Protein AF-A0A4U7DBN0-F1 (afdb_monomer_lite)

pLDDT: mean 95.68, std 3.0, range [84.94, 98.56]

Sequence (93 aa):
FWLNVQYPATAVTPVAAVAFVASYLGYDAWVSRRRILALAAPLAALTLLSWTNDYHGLVRTGTELAAYGSETVLVRELGPAWWAGWLYSQVLL

Secondary structure (DSSP, 8-state):
-HHHHTHHHHHHHHHHHHHHHHHHTT-GGG--HHHHHHHHHHHHHHHHHHHSGGGT-SSEEEEEEEEETTEEEEEEEEPHHHHHHHHHHHHH-

Radius of gyration: 16.23 Å; chains: 1; bounding box: 31×32×43 Å

Foldseek 3Di:
DVVLVCLVVLLVVLLVVLLVVCVVVVVVVCNDPVNSCVLSVLSVVVSVCSVVCVVPCQAWVDWDWDDDPPDTDIDTHGHNSNVVSVVSSVVSD

Structure (mmCIF, N/CA/C/O backbone):
data_AF-A0A4U7DBN0-F1
#
_entry.id   AF-A0A4U7DBN0-F1
#
loop_
_atom_site.group_PDB
_atom_site.id
_atom_site.type_symbol
_atom_site.label_atom_id
_atom_site.label_alt_id
_atom_site.label_comp_id
_atom_site.label_asym_id
_atom_site.label_entity_id
_atom_site.label_seq_id
_atom_site.pdbx_PDB_ins_code
_atom_site.Cartn_x
_atom_site.Cartn_y
_atom_site.Cartn_z
_atom_site.occupancy
_atom_site.B_iso_or_equiv
_atom_site.auth_seq_id
_atom_site.auth_comp_id
_atom_site.auth_asym_id
_atom_site.auth_atom_id
_atom_site.pdbx_PDB_model_num
ATOM 1 N N . PHE A 1 1 ? 0.871 -5.531 -16.917 1.00 87.94 1 PHE A N 1
ATOM 2 C CA . PHE A 1 1 ? -0.477 -5.772 -16.355 1.00 87.94 1 PHE A CA 1
ATOM 3 C C . PHE A 1 1 ? -0.465 -6.747 -15.175 1.00 87.94 1 PHE A C 1
ATOM 5 O O . PHE A 1 1 ? -0.622 -6.286 -14.055 1.00 87.94 1 PHE A O 1
ATOM 12 N N . TRP A 1 2 ? -0.232 -8.055 -15.376 1.00 91.62 2 TRP A N 1
ATOM 13 C CA . TRP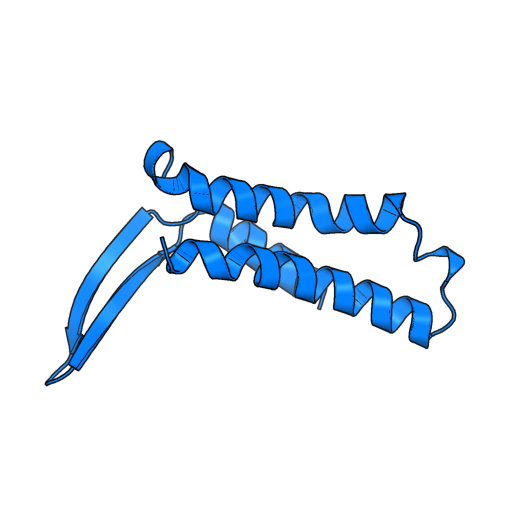 A 1 2 ? -0.362 -9.080 -14.317 1.00 91.62 2 TRP A CA 1
ATOM 14 C C . TRP A 1 2 ? 0.449 -8.803 -13.048 1.00 91.62 2 TRP A C 1
ATOM 16 O O . TRP A 1 2 ? -0.050 -8.985 -11.944 1.00 91.62 2 TRP A O 1
ATOM 26 N N . LEU A 1 3 ? 1.654 -8.249 -13.199 1.00 92.50 3 LEU A N 1
ATOM 27 C CA . LEU A 1 3 ? 2.479 -7.824 -12.068 1.00 92.50 3 LEU A CA 1
ATOM 28 C C . LEU A 1 3 ? 1.827 -6.768 -11.160 1.00 92.50 3 LEU A C 1
ATOM 30 O O . LEU A 1 3 ? 2.280 -6.595 -10.037 1.00 92.50 3 LEU A O 1
ATOM 34 N N . ASN A 1 4 ? 0.822 -6.030 -11.633 1.00 95.44 4 ASN A N 1
ATOM 35 C CA . ASN A 1 4 ? 0.137 -4.987 -10.863 1.00 95.44 4 ASN A CA 1
ATOM 36 C C . ASN A 1 4 ? -1.090 -5.539 -10.120 1.00 95.44 4 ASN A C 1
ATOM 38 O O . ASN A 1 4 ? -1.474 -5.014 -9.080 1.00 95.44 4 ASN A O 1
ATOM 42 N N . VAL A 1 5 ? -1.671 -6.639 -10.611 1.00 96.75 5 VAL A N 1
ATOM 43 C CA . VAL A 1 5 ? -2.871 -7.278 -10.038 1.00 96.75 5 VAL A CA 1
ATOM 44 C C . VAL A 1 5 ? -2.599 -7.892 -8.662 1.00 96.75 5 VAL A C 1
ATOM 46 O O . VAL A 1 5 ? -3.516 -8.031 -7.861 1.00 96.75 5 VAL A O 1
ATOM 49 N N . GLN A 1 6 ? -1.340 -8.208 -8.346 1.00 94.31 6 GLN A N 1
ATOM 50 C CA . GLN A 1 6 ? -0.960 -8.716 -7.024 1.00 94.31 6 GLN A CA 1
ATOM 51 C C . GLN A 1 6 ? -1.008 -7.639 -5.921 1.00 94.31 6 GLN A C 1
ATOM 53 O O . GLN A 1 6 ? -1.241 -7.967 -4.761 1.00 94.31 6 GLN A O 1
ATOM 58 N N . TYR A 1 7 ? -0.814 -6.355 -6.261 1.00 96.50 7 TYR A N 1
ATOM 59 C CA . TYR A 1 7 ? -0.634 -5.291 -5.264 1.00 96.50 7 TYR A CA 1
ATOM 60 C C . TYR A 1 7 ? -1.846 -5.051 -4.355 1.00 96.50 7 TYR A C 1
ATOM 62 O O . TYR A 1 7 ? -1.621 -4.882 -3.159 1.00 96.50 7 TYR A O 1
ATOM 70 N N . PRO A 1 8 ? -3.107 -5.092 -4.834 1.00 97.19 8 PRO A N 1
ATOM 71 C CA . PRO A 1 8 ? -4.269 -5.014 -3.951 1.00 97.19 8 PRO A CA 1
ATOM 72 C C . PRO A 1 8 ? -4.244 -6.068 -2.837 1.00 97.19 8 PRO A C 1
ATOM 74 O O . PRO A 1 8 ? -4.467 -5.736 -1.677 1.00 97.19 8 PRO A O 1
ATOM 77 N N . ALA A 1 9 ? -3.913 -7.322 -3.163 1.00 96.38 9 ALA A N 1
ATOM 78 C CA . ALA A 1 9 ? -3.796 -8.380 -2.162 1.00 96.38 9 ALA A CA 1
ATOM 79 C C . ALA A 1 9 ? -2.614 -8.117 -1.217 1.00 96.38 9 ALA A C 1
ATOM 81 O O . ALA A 1 9 ? -2.785 -8.156 -0.001 1.00 96.38 9 ALA A O 1
ATOM 82 N N . THR A 1 10 ? -1.448 -7.746 -1.763 1.00 94.75 10 THR A N 1
ATOM 83 C CA . THR A 1 10 ? -0.268 -7.353 -0.973 1.00 94.75 10 THR A CA 1
ATOM 84 C C . THR A 1 10 ? -0.568 -6.212 0.003 1.00 94.75 10 THR A C 1
ATOM 86 O O . THR A 1 10 ? -0.030 -6.203 1.106 1.00 94.75 10 THR A O 1
ATOM 89 N N . ALA A 1 11 ? -1.434 -5.267 -0.369 1.00 96.38 11 ALA A N 1
ATOM 90 C CA . ALA A 1 11 ? -1.818 -4.149 0.483 1.00 96.38 11 ALA A CA 1
ATOM 91 C C . ALA A 1 11 ? -2.798 -4.542 1.596 1.00 96.38 11 ALA A C 1
ATOM 93 O O . ALA A 1 11 ? -2.710 -4.021 2.707 1.00 96.38 11 ALA A O 1
ATOM 94 N N . VAL A 1 12 ? -3.727 -5.458 1.311 1.00 97.69 12 VAL A N 1
ATOM 95 C CA . VAL A 1 12 ? -4.760 -5.884 2.266 1.00 97.69 12 VAL A CA 1
ATOM 96 C C . VAL A 1 12 ? -4.196 -6.820 3.332 1.00 97.69 12 VAL A C 1
ATOM 98 O O . VAL A 1 12 ? -4.524 -6.650 4.504 1.00 97.69 12 VAL A O 1
ATOM 101 N N . THR A 1 13 ? -3.344 -7.779 2.959 1.00 98.00 13 THR A N 1
ATOM 102 C CA . THR A 1 13 ? -2.848 -8.834 3.862 1.00 98.00 13 THR A CA 1
ATOM 103 C C . THR A 1 13 ? -2.272 -8.322 5.191 1.00 98.00 13 THR A C 1
ATOM 105 O O . THR A 1 13 ? -2.772 -8.753 6.231 1.00 98.00 13 THR A O 1
ATOM 108 N N . PRO A 1 14 ? -1.280 -7.411 5.224 1.00 97.81 14 PRO A N 1
ATOM 109 C CA . PRO A 1 14 ? -0.691 -6.964 6.489 1.00 97.81 14 PRO A CA 1
ATOM 110 C C . PRO A 1 14 ? -1.680 -6.170 7.355 1.00 97.81 14 PRO A C 1
ATOM 112 O O . PRO A 1 14 ? -1.732 -6.349 8.567 1.00 97.81 14 PRO A O 1
ATOM 115 N N . VAL A 1 15 ? -2.534 -5.340 6.748 1.00 97.94 15 VAL A N 1
ATOM 116 C CA . VAL A 1 15 ? -3.551 -4.573 7.489 1.00 97.94 15 VAL A CA 1
ATOM 117 C C . VAL A 1 15 ? -4.608 -5.503 8.087 1.00 97.94 15 VAL A C 1
ATOM 119 O O . VAL A 1 15 ? -5.025 -5.319 9.232 1.00 97.94 15 VAL A O 1
ATOM 122 N N . ALA A 1 16 ? -5.026 -6.517 7.326 1.00 97.44 16 ALA A N 1
ATOM 123 C CA . ALA A 1 16 ? -5.961 -7.533 7.787 1.00 97.44 16 ALA A CA 1
ATOM 124 C C . ALA A 1 16 ? -5.365 -8.379 8.919 1.00 97.44 16 ALA A C 1
ATOM 126 O O . ALA A 1 16 ? -6.084 -8.685 9.865 1.00 97.44 16 ALA A O 1
ATOM 127 N N . ALA A 1 17 ? -4.069 -8.701 8.867 1.00 97.75 17 ALA A N 1
ATOM 128 C CA . ALA A 1 17 ? -3.379 -9.410 9.942 1.00 97.75 17 ALA A CA 1
ATOM 129 C C . ALA A 1 17 ? -3.398 -8.608 11.255 1.00 97.75 17 ALA A C 1
ATOM 131 O O . ALA A 1 17 ? -3.806 -9.142 12.285 1.00 97.75 17 ALA A O 1
ATOM 132 N N . VAL A 1 18 ? -3.070 -7.310 11.212 1.00 97.12 18 VAL A N 1
ATOM 133 C CA . VAL A 1 18 ? -3.145 -6.428 12.393 1.00 97.12 18 VAL A CA 1
ATOM 134 C C . VAL A 1 18 ? -4.567 -6.360 12.947 1.00 97.12 18 VAL A C 1
ATOM 136 O O . VAL A 1 18 ? -4.766 -6.514 14.152 1.00 97.12 18 VAL A O 1
ATOM 139 N N . ALA A 1 19 ? -5.566 -6.148 12.084 1.00 96.44 19 ALA A N 1
ATOM 140 C CA . ALA A 1 19 ? -6.964 -6.088 12.506 1.00 96.44 19 ALA A CA 1
ATOM 141 C C . ALA A 1 19 ? -7.434 -7.416 13.120 1.00 96.44 19 ALA A C 1
ATOM 143 O O . ALA A 1 19 ? -8.095 -7.413 14.157 1.00 96.44 19 ALA A O 1
ATOM 144 N N . PHE A 1 20 ? -7.049 -8.541 12.513 1.00 97.12 20 PHE A N 1
ATOM 145 C CA . PHE A 1 20 ? -7.364 -9.877 13.003 1.00 97.12 20 PHE A CA 1
ATOM 146 C C . PHE A 1 20 ? -6.769 -10.122 14.390 1.00 97.12 20 PHE A C 1
ATOM 148 O O . PHE A 1 20 ? -7.507 -10.493 15.298 1.00 97.12 20 PHE A O 1
ATOM 155 N N . VAL A 1 21 ? -5.471 -9.869 14.585 1.00 97.12 21 VAL A N 1
ATOM 156 C CA . VAL A 1 21 ? -4.806 -10.060 15.884 1.00 97.12 21 VAL A CA 1
ATOM 157 C C . VAL A 1 21 ? -5.398 -9.132 16.944 1.00 97.12 21 VAL A C 1
ATOM 159 O O . VAL A 1 21 ? -5.665 -9.574 18.059 1.00 97.12 21 VAL A O 1
ATOM 162 N N . ALA A 1 22 ? -5.656 -7.866 16.604 1.00 96.31 22 ALA A N 1
ATOM 163 C CA . ALA A 1 22 ? -6.265 -6.914 17.526 1.00 96.31 22 ALA A CA 1
ATOM 164 C C . ALA A 1 22 ? -7.647 -7.387 18.003 1.00 96.31 22 ALA A C 1
ATOM 166 O O . ALA A 1 22 ? -7.883 -7.426 19.209 1.00 96.31 22 ALA A O 1
ATOM 167 N N . SER A 1 23 ? -8.531 -7.804 17.092 1.00 95.62 23 SER A N 1
ATOM 168 C CA . SER A 1 23 ? -9.840 -8.353 17.469 1.00 95.62 23 SER A CA 1
ATOM 169 C C . SER A 1 23 ? -9.731 -9.690 18.201 1.00 95.62 23 SER A C 1
ATOM 171 O O . SER A 1 23 ? -10.440 -9.909 19.177 1.00 95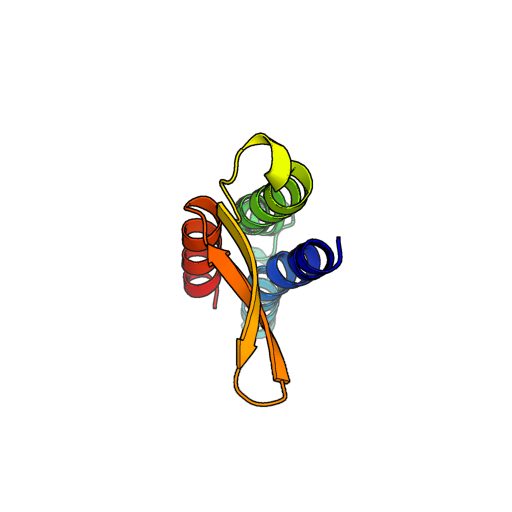.62 23 SER A O 1
ATOM 173 N N . TYR A 1 24 ? -8.807 -10.568 17.801 1.00 96.62 24 TYR A N 1
ATOM 174 C CA . TYR A 1 24 ? -8.579 -11.849 18.475 1.00 96.62 24 TYR A CA 1
ATOM 175 C C . TYR A 1 24 ? -8.161 -11.670 19.944 1.00 96.62 24 TYR A C 1
ATOM 177 O O . TYR A 1 24 ? -8.577 -12.438 20.807 1.00 96.62 24 TYR A O 1
ATOM 185 N N . LEU A 1 25 ? -7.375 -10.633 20.242 1.00 97.31 25 LEU A N 1
ATOM 186 C CA . LEU A 1 25 ? -6.930 -10.294 21.598 1.00 97.31 25 LEU A CA 1
ATOM 187 C C . LEU A 1 25 ? -7.924 -9.406 22.375 1.00 97.31 25 LEU A C 1
ATOM 189 O O . LEU A 1 25 ? -7.633 -9.018 23.505 1.00 97.31 25 LEU A O 1
ATOM 193 N N . GLY A 1 26 ? -9.087 -9.073 21.801 1.00 96.00 26 GLY A N 1
ATOM 194 C CA . GLY A 1 26 ? -10.110 -8.237 22.443 1.00 96.00 26 GLY A CA 1
ATOM 195 C C . GLY A 1 26 ? -9.826 -6.729 22.411 1.00 96.00 26 GLY A C 1
ATOM 196 O O . GLY A 1 26 ? -10.425 -5.962 23.166 1.00 96.00 26 GLY A O 1
ATOM 197 N N . TYR A 1 27 ? -8.929 -6.264 21.538 1.00 94.50 27 TYR A N 1
ATOM 198 C CA . TYR A 1 27 ? -8.636 -4.844 21.320 1.00 94.50 27 TYR A CA 1
ATOM 199 C C . TYR A 1 27 ? -9.578 -4.198 20.287 1.00 94.50 27 TYR A C 1
ATOM 201 O O . TYR A 1 27 ? -9.140 -3.389 19.470 1.00 94.50 27 TYR A O 1
ATOM 209 N N . ASP A 1 28 ? -10.882 -4.481 20.310 1.00 88.69 28 ASP A N 1
ATOM 210 C CA . ASP A 1 28 ? -11.823 -3.981 19.288 1.00 88.69 28 ASP A CA 1
ATOM 211 C C . ASP A 1 28 ? -11.903 -2.448 19.234 1.00 88.69 28 ASP A C 1
ATOM 213 O O . ASP A 1 28 ? -12.068 -1.856 18.167 1.00 88.69 28 ASP A O 1
ATOM 217 N N . ALA A 1 29 ? -11.664 -1.772 20.363 1.00 86.31 29 ALA A N 1
ATOM 218 C CA . ALA A 1 29 ? -11.545 -0.315 20.400 1.00 86.31 29 ALA A CA 1
ATOM 219 C C . ALA A 1 29 ? -10.398 0.214 19.511 1.00 86.31 29 ALA A C 1
ATOM 221 O O . ALA A 1 29 ? -10.435 1.370 19.082 1.00 86.31 29 ALA A O 1
ATOM 222 N N . TRP A 1 30 ? -9.380 -0.607 19.220 1.00 84.94 30 TRP A N 1
ATOM 223 C CA . TRP A 1 30 ? -8.251 -0.303 18.332 1.00 84.94 30 TRP A CA 1
ATOM 224 C C . TRP A 1 30 ? -8.578 -0.534 16.853 1.00 84.94 30 TRP A C 1
ATOM 226 O O . TRP A 1 30 ? -8.012 0.149 15.996 1.00 84.94 30 TRP A O 1
ATOM 236 N N . VAL A 1 31 ? -9.578 -1.361 16.550 1.00 90.88 31 VAL A N 1
ATOM 237 C CA . VAL A 1 31 ? -10.043 -1.701 15.196 1.00 90.88 31 VAL A CA 1
ATOM 238 C C . VAL A 1 31 ? -11.104 -0.698 14.724 1.00 90.88 31 VAL A C 1
ATOM 240 O O . VAL A 1 31 ? -12.236 -1.028 14.384 1.00 90.88 31 VAL A O 1
ATOM 243 N N . SER A 1 32 ? -10.747 0.590 14.701 1.00 95.00 32 SER A N 1
ATOM 244 C CA . SER A 1 32 ? -11.628 1.622 14.140 1.00 95.00 32 SER A CA 1
ATOM 245 C C . SER A 1 32 ? -11.384 1.812 12.645 1.00 95.00 32 SER A C 1
ATOM 247 O O . SER A 1 32 ? -10.248 1.736 12.168 1.00 95.00 32 SER A O 1
ATOM 249 N N . ARG A 1 33 ? -12.439 2.178 11.904 1.00 94.44 33 ARG A N 1
ATOM 250 C CA . ARG A 1 33 ? -12.350 2.496 10.468 1.00 94.44 33 ARG A CA 1
ATOM 251 C C . ARG A 1 33 ? -11.236 3.501 10.166 1.00 94.44 33 ARG A C 1
ATOM 253 O O . ARG A 1 33 ? -10.509 3.336 9.194 1.00 94.44 33 ARG A O 1
ATOM 260 N N . ARG A 1 34 ? -11.072 4.528 11.009 1.00 96.25 34 ARG A N 1
ATOM 261 C CA . ARG A 1 34 ? -10.038 5.557 10.828 1.00 96.25 34 ARG A CA 1
ATOM 262 C C . ARG A 1 34 ? -8.623 4.989 10.969 1.00 96.25 34 ARG A C 1
ATOM 264 O O . ARG A 1 34 ? -7.760 5.355 10.180 1.00 96.25 34 ARG A O 1
ATOM 271 N N . ARG A 1 35 ? -8.387 4.106 11.945 1.00 95.81 35 ARG A N 1
ATOM 272 C CA . ARG A 1 35 ? -7.077 3.467 12.155 1.00 95.81 35 ARG A CA 1
ATOM 273 C C . ARG A 1 35 ? -6.754 2.488 11.032 1.00 95.81 35 ARG A C 1
ATOM 275 O O . ARG A 1 35 ? -5.667 2.569 10.478 1.00 95.81 35 ARG A O 1
ATOM 282 N N . ILE A 1 36 ? -7.716 1.657 10.628 1.00 96.56 36 ILE A N 1
ATOM 283 C CA . ILE A 1 36 ? -7.542 0.733 9.496 1.00 96.56 36 ILE A CA 1
ATOM 284 C C . ILE A 1 36 ? -7.209 1.499 8.213 1.00 96.56 36 ILE A C 1
ATOM 286 O O . ILE A 1 36 ? -6.258 1.147 7.525 1.00 96.56 36 ILE A O 1
ATOM 290 N N . LEU A 1 37 ? -7.945 2.572 7.902 1.00 97.06 37 LEU A N 1
ATOM 291 C CA . LEU A 1 37 ? -7.664 3.382 6.713 1.00 97.06 37 LEU A CA 1
ATOM 292 C C . LEU A 1 37 ? -6.287 4.051 6.780 1.00 97.06 37 LEU A C 1
ATOM 294 O O . LEU A 1 37 ? -5.604 4.117 5.763 1.00 97.06 37 LEU A O 1
ATOM 298 N N . ALA A 1 38 ? -5.862 4.512 7.960 1.00 97.31 38 ALA A N 1
ATOM 299 C CA . ALA A 1 38 ? -4.528 5.077 8.143 1.00 97.31 38 ALA A CA 1
ATOM 300 C C . ALA A 1 38 ? -3.420 4.033 7.919 1.00 97.31 38 ALA A C 1
ATOM 302 O O . ALA A 1 38 ? -2.433 4.343 7.260 1.00 97.31 38 ALA A O 1
ATOM 303 N N . LEU A 1 39 ? -3.603 2.799 8.406 1.00 97.31 39 LEU A N 1
ATOM 304 C CA . LEU A 1 39 ? -2.672 1.688 8.172 1.00 97.31 39 LEU A CA 1
ATOM 305 C C . LEU A 1 39 ? -2.668 1.227 6.706 1.00 97.31 39 LEU A C 1
ATOM 307 O O . LEU A 1 39 ? -1.632 0.864 6.161 1.00 97.31 39 LEU A O 1
ATOM 311 N N . ALA A 1 40 ? -3.822 1.264 6.040 1.00 98.00 40 ALA A N 1
ATOM 312 C CA . ALA A 1 40 ? -3.935 0.890 4.635 1.00 98.00 40 ALA A CA 1
ATOM 313 C C . ALA A 1 40 ? -3.372 1.951 3.682 1.00 98.00 40 ALA A C 1
ATOM 315 O O . ALA A 1 40 ? -2.949 1.603 2.581 1.00 98.00 40 ALA A O 1
ATOM 316 N N . ALA A 1 41 ? -3.354 3.229 4.072 1.00 98.38 41 ALA A N 1
ATOM 317 C CA . ALA A 1 41 ? -3.024 4.332 3.171 1.00 98.38 41 ALA A CA 1
ATOM 318 C C . ALA A 1 41 ? -1.651 4.195 2.477 1.00 98.38 41 ALA A C 1
ATOM 320 O O . ALA A 1 41 ? -1.618 4.348 1.253 1.00 98.38 41 ALA A O 1
ATOM 321 N N . PRO A 1 42 ? -0.539 3.847 3.161 1.00 98.31 42 PRO A N 1
ATOM 322 C CA . PRO A 1 42 ? 0.755 3.678 2.494 1.00 98.31 42 PRO A CA 1
ATOM 323 C C . PRO A 1 42 ? 0.753 2.556 1.446 1.00 98.31 42 PRO A C 1
ATOM 325 O O . PRO A 1 42 ? 1.299 2.717 0.356 1.00 98.31 42 PRO A O 1
ATOM 328 N N . LEU A 1 43 ? 0.093 1.432 1.735 1.00 98.44 43 LEU A N 1
ATOM 329 C CA . LEU A 1 43 ? 0.042 0.284 0.825 1.00 98.44 43 LEU A CA 1
ATOM 330 C C . LEU A 1 43 ? -0.982 0.469 -0.306 1.00 98.44 43 LEU A C 1
ATOM 332 O O . LEU A 1 43 ? -0.782 -0.023 -1.419 1.00 98.44 43 LEU A O 1
ATOM 336 N N . ALA A 1 44 ? -2.049 1.230 -0.063 1.00 98.38 44 ALA A N 1
ATOM 337 C CA . ALA A 1 44 ? -2.958 1.686 -1.107 1.00 98.38 44 ALA A CA 1
ATOM 338 C C . ALA A 1 44 ? -2.239 2.640 -2.074 1.00 98.38 44 ALA A C 1
ATOM 340 O O . ALA A 1 44 ? -2.357 2.481 -3.288 1.00 98.38 44 ALA A O 1
ATOM 341 N N . ALA A 1 45 ? -1.428 3.570 -1.557 1.00 98.50 45 ALA A N 1
ATOM 342 C CA . ALA A 1 45 ? -0.586 4.432 -2.381 1.00 98.50 45 ALA A CA 1
ATOM 343 C C . ALA A 1 45 ? 0.421 3.612 -3.203 1.00 98.50 45 ALA A C 1
ATOM 345 O O . ALA A 1 45 ? 0.526 3.822 -4.409 1.00 98.50 45 ALA A O 1
ATOM 346 N N . LEU A 1 46 ? 1.084 2.618 -2.599 1.00 98.44 46 LEU A N 1
ATOM 347 C CA . LEU A 1 46 ? 1.956 1.688 -3.325 1.00 98.44 46 LEU A CA 1
ATOM 348 C C . LEU A 1 46 ? 1.208 0.947 -4.440 1.00 98.44 46 LEU A C 1
ATOM 350 O O . LEU A 1 46 ? 1.732 0.793 -5.544 1.00 98.44 46 LEU A O 1
ATOM 354 N N . THR A 1 47 ? -0.021 0.506 -4.164 1.00 98.31 47 THR A N 1
ATOM 355 C CA . THR A 1 47 ? -0.872 -0.148 -5.161 1.00 98.31 47 THR A CA 1
ATOM 356 C C . THR A 1 47 ? -1.108 0.783 -6.339 1.00 98.31 47 THR A C 1
ATOM 358 O O . THR A 1 47 ? -0.818 0.389 -7.463 1.00 98.31 47 THR A O 1
ATOM 361 N N . LEU A 1 48 ? -1.532 2.027 -6.109 1.00 98.31 48 LEU A N 1
ATOM 362 C CA . LEU A 1 48 ? -1.730 3.011 -7.180 1.00 98.31 48 LEU A CA 1
ATOM 363 C C . LEU A 1 48 ? -0.436 3.272 -7.966 1.00 98.31 48 LEU A C 1
ATOM 365 O O . LEU A 1 48 ? -0.445 3.184 -9.194 1.00 98.31 48 LEU A O 1
ATOM 369 N N . LEU A 1 49 ? 0.684 3.476 -7.266 1.00 98.25 49 LEU A N 1
ATOM 370 C CA . LEU A 1 49 ? 2.002 3.674 -7.877 1.00 98.25 49 LEU A CA 1
ATOM 371 C C . LEU A 1 49 ? 2.429 2.487 -8.752 1.00 98.25 49 LEU A C 1
ATOM 373 O O . LEU A 1 49 ? 3.110 2.676 -9.756 1.00 98.25 49 LEU A O 1
ATOM 377 N N . SER A 1 50 ? 2.031 1.256 -8.415 1.00 97.94 50 SER A N 1
ATOM 378 C CA . SER A 1 50 ? 2.359 0.080 -9.234 1.00 97.94 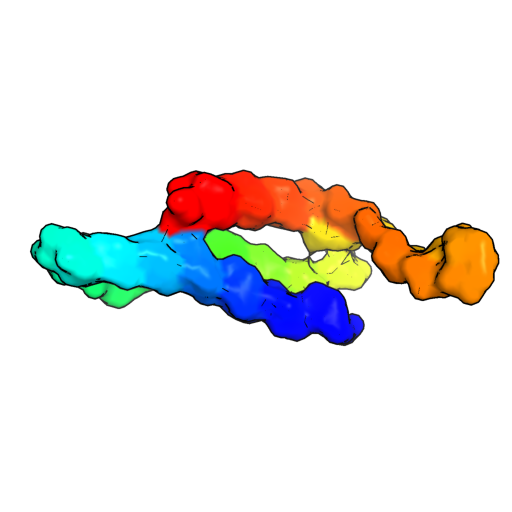50 SER A CA 1
ATOM 379 C C . SER A 1 50 ? 1.670 0.105 -10.603 1.00 97.94 50 SER A C 1
ATOM 381 O O . SER A 1 50 ? 2.241 -0.367 -11.589 1.00 97.94 50 SER A O 1
ATOM 383 N N . TRP A 1 51 ? 0.467 0.687 -10.677 1.00 97.62 51 TRP A N 1
ATOM 384 C CA . TRP A 1 51 ? -0.299 0.835 -11.916 1.00 97.62 51 TRP A CA 1
ATOM 385 C C . TRP A 1 51 ? 0.169 2.030 -12.747 1.00 97.62 51 TRP A C 1
ATOM 387 O O . TRP A 1 51 ? 0.106 1.961 -13.970 1.00 97.62 51 TRP A O 1
ATOM 397 N N . THR A 1 52 ? 0.691 3.080 -12.111 1.00 97.69 52 THR A N 1
ATOM 398 C CA . THR A 1 52 ? 1.276 4.254 -12.785 1.00 97.69 52 THR A CA 1
ATOM 399 C C . THR A 1 52 ? 2.788 4.148 -12.986 1.00 97.69 52 THR A C 1
ATOM 401 O O . THR A 1 52 ? 3.427 5.125 -13.371 1.00 97.69 52 THR A O 1
ATOM 404 N N . ASN A 1 53 ? 3.378 2.975 -12.735 1.00 97.31 53 ASN A N 1
ATOM 405 C CA . ASN A 1 53 ? 4.827 2.812 -12.680 1.00 97.31 53 ASN A CA 1
ATOM 406 C C . ASN A 1 53 ? 5.554 3.237 -13.960 1.00 97.31 53 ASN A C 1
ATOM 408 O O . ASN A 1 53 ? 6.670 3.739 -13.870 1.00 97.31 53 ASN A O 1
ATOM 412 N N . ASP A 1 54 ? 4.922 3.081 -15.121 1.00 94.88 54 ASP A N 1
ATOM 413 C CA . ASP A 1 54 ? 5.519 3.409 -16.421 1.00 94.88 54 ASP A CA 1
ATOM 414 C C . ASP A 1 54 ? 5.868 4.905 -16.555 1.00 94.88 54 ASP A C 1
ATOM 416 O O . ASP A 1 54 ? 6.714 5.268 -17.365 1.00 94.88 54 ASP A O 1
ATOM 420 N N . TYR A 1 55 ? 5.279 5.775 -15.724 1.00 96.94 55 TYR A N 1
ATOM 421 C CA . TYR A 1 55 ? 5.574 7.210 -15.710 1.00 96.94 55 TYR A CA 1
ATOM 422 C C . TYR A 1 55 ? 6.768 7.598 -14.828 1.00 96.94 55 TYR A C 1
ATOM 424 O O . TYR A 1 55 ? 7.337 8.669 -15.020 1.00 96.94 55 TYR A O 1
ATOM 432 N N . HIS A 1 56 ? 7.117 6.790 -13.822 1.00 96.31 56 HIS A N 1
ATOM 433 C CA . HIS A 1 56 ? 8.013 7.231 -12.743 1.00 96.31 56 HIS A CA 1
ATOM 434 C C . HIS A 1 56 ? 9.033 6.195 -12.259 1.00 96.31 56 HIS A C 1
ATOM 436 O O . HIS A 1 56 ? 9.941 6.548 -11.514 1.00 96.31 56 HIS A O 1
ATOM 442 N N . GLY A 1 57 ? 8.878 4.909 -12.576 1.00 96.62 57 GLY A N 1
ATOM 443 C CA . GLY A 1 57 ? 9.817 3.845 -12.187 1.00 96.62 57 GLY A CA 1
ATOM 444 C C . GLY A 1 57 ? 9.944 3.559 -10.679 1.00 96.62 57 GLY A C 1
ATOM 445 O O . GLY A 1 57 ? 10.687 2.670 -10.279 1.00 96.62 57 GLY A O 1
ATOM 446 N N . LEU A 1 58 ? 9.230 4.292 -9.815 1.00 98.00 58 LEU A N 1
ATOM 447 C CA . LEU A 1 58 ? 9.318 4.159 -8.351 1.00 98.00 58 LEU A CA 1
ATOM 448 C C . LEU A 1 58 ? 9.036 2.754 -7.790 1.00 98.00 58 LEU A C 1
ATOM 450 O O . LEU A 1 58 ? 9.565 2.426 -6.730 1.00 98.00 58 LEU A O 1
ATOM 454 N N . VAL A 1 59 ? 8.200 1.938 -8.437 1.00 97.88 59 VAL A N 1
ATOM 455 C CA . VAL A 1 59 ? 7.864 0.581 -7.967 1.00 97.88 59 VAL A CA 1
ATOM 456 C C . VAL A 1 59 ? 8.736 -0.471 -8.652 1.00 97.88 59 VAL A C 1
ATOM 458 O O . VAL A 1 59 ? 9.210 -1.401 -8.003 1.00 97.88 59 VAL A O 1
ATOM 461 N N . ARG A 1 60 ? 8.991 -0.327 -9.951 1.00 97.06 60 ARG A N 1
A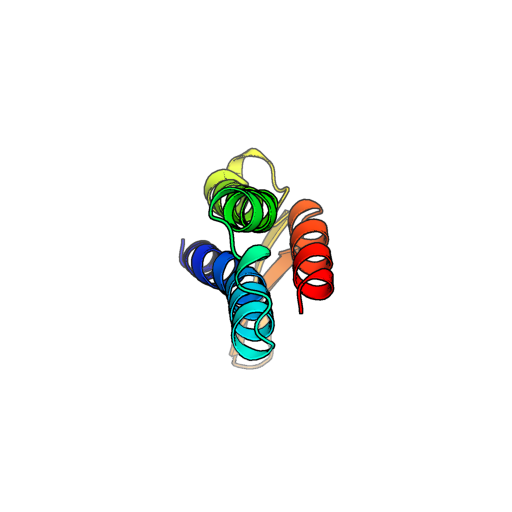TOM 462 C CA . ARG A 1 60 ? 9.933 -1.159 -10.710 1.00 97.06 60 ARG A CA 1
ATOM 463 C C . ARG A 1 60 ? 10.722 -0.287 -11.673 1.00 97.06 60 ARG A C 1
ATOM 465 O O . ARG A 1 60 ? 10.109 0.472 -12.423 1.00 97.06 60 ARG A O 1
ATOM 472 N N . THR A 1 61 ? 12.037 -0.453 -11.692 1.00 96.44 61 THR A N 1
ATOM 473 C CA . THR A 1 61 ? 12.935 0.260 -12.617 1.00 96.44 61 THR A CA 1
ATOM 474 C C . THR A 1 61 ? 13.162 -0.508 -13.916 1.00 96.44 61 THR A C 1
ATOM 476 O O . THR A 1 61 ? 13.436 0.105 -14.941 1.00 96.44 61 THR A O 1
ATOM 479 N N . GLY A 1 62 ? 12.966 -1.829 -13.897 1.00 91.94 62 GLY A N 1
ATOM 480 C CA . GLY A 1 62 ? 13.182 -2.704 -15.045 1.00 91.94 62 GLY A CA 1
ATOM 481 C C . GLY A 1 62 ? 12.315 -3.959 -14.982 1.00 91.94 62 GLY A C 1
ATOM 482 O O . GLY A 1 62 ? 11.920 -4.428 -13.908 1.00 91.94 62 GLY A O 1
ATOM 483 N N . THR A 1 63 ? 11.950 -4.491 -16.145 1.00 91.94 63 THR A N 1
ATOM 484 C CA . THR A 1 63 ? 11.252 -5.775 -16.283 1.00 91.94 63 THR A CA 1
ATOM 485 C C . THR A 1 63 ? 11.712 -6.431 -17.576 1.00 91.94 63 THR A C 1
ATOM 487 O O . THR A 1 63 ? 11.463 -5.898 -18.654 1.00 91.94 63 THR A O 1
ATOM 490 N N . GLU A 1 64 ? 12.365 -7.580 -17.465 1.00 92.81 64 GLU A N 1
ATOM 491 C CA . GLU A 1 64 ? 12.938 -8.302 -18.599 1.00 92.81 64 GLU A CA 1
ATOM 492 C C . GLU A 1 64 ? 12.668 -9.806 -18.494 1.00 92.81 64 GLU A C 1
ATOM 494 O O . GLU A 1 64 ? 12.423 -10.345 -17.412 1.00 92.81 64 GLU A O 1
ATOM 499 N N . LEU A 1 65 ? 12.678 -10.488 -19.638 1.00 91.88 65 LEU A N 1
ATOM 500 C CA . LEU A 1 65 ? 12.668 -11.945 -19.693 1.00 91.88 65 LEU A CA 1
ATOM 501 C C . LEU A 1 65 ? 14.109 -12.411 -19.877 1.00 91.88 65 LEU A C 1
ATOM 503 O O . LEU A 1 65 ? 14.734 -12.091 -20.885 1.00 91.88 65 LEU A O 1
ATOM 507 N N . ALA A 1 66 ? 14.619 -13.170 -18.913 1.00 91.62 66 ALA A N 1
ATOM 508 C CA . ALA A 1 66 ? 15.954 -13.742 -18.966 1.00 91.62 66 ALA A CA 1
ATOM 509 C C . ALA A 1 66 ? 15.867 -15.253 -19.209 1.00 91.62 66 ALA A C 1
ATOM 511 O O . ALA A 1 66 ? 15.064 -15.951 -18.581 1.00 91.62 66 ALA A O 1
ATOM 512 N N . ALA A 1 67 ? 16.702 -15.759 -20.117 1.00 92.50 67 ALA A N 1
ATOM 513 C CA . ALA A 1 67 ? 16.861 -17.193 -20.322 1.00 92.50 67 ALA A CA 1
ATOM 514 C C . ALA A 1 67 ? 17.727 -17.781 -19.199 1.00 92.50 67 ALA A C 1
ATOM 516 O O . ALA A 1 67 ? 18.812 -17.273 -18.911 1.00 92.50 67 ALA A O 1
ATOM 517 N N . TYR A 1 68 ? 17.256 -18.859 -18.578 1.00 88.69 68 TYR A N 1
ATOM 518 C CA . TYR A 1 68 ? 17.970 -19.584 -17.532 1.00 88.69 68 TYR A CA 1
ATOM 519 C C . TYR A 1 68 ? 17.952 -21.081 -17.863 1.00 88.69 6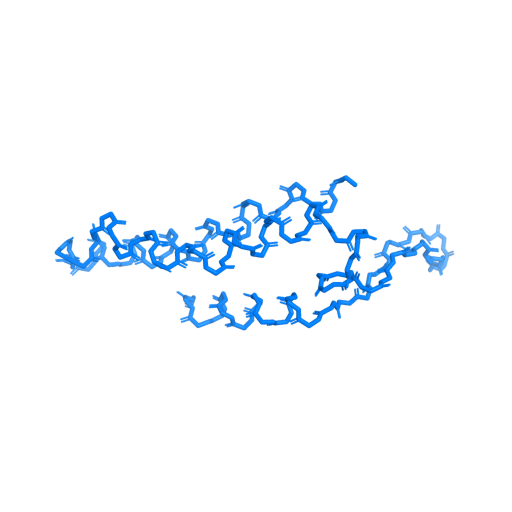8 TYR A C 1
ATOM 521 O O . TYR A 1 68 ? 17.014 -21.808 -17.538 1.00 88.69 68 TYR A O 1
ATOM 529 N N . GLY A 1 69 ? 18.982 -21.543 -18.579 1.00 89.00 69 GLY A N 1
ATOM 530 C CA . GLY A 1 69 ? 19.003 -22.896 -19.143 1.00 89.00 69 GLY A CA 1
ATOM 531 C C . GLY A 1 69 ? 17.923 -23.070 -20.217 1.00 89.00 69 GLY A C 1
ATOM 532 O O . GLY A 1 69 ? 17.910 -22.330 -21.197 1.00 89.00 69 GLY A O 1
ATOM 533 N N . SER A 1 70 ? 17.029 -24.046 -20.034 1.00 91.62 70 SER A N 1
ATOM 534 C CA . SER A 1 70 ? 15.861 -24.272 -20.902 1.00 91.62 70 SER A CA 1
ATOM 535 C C . SER A 1 70 ? 14.638 -23.425 -20.533 1.00 91.62 70 SER A C 1
ATOM 537 O O . SER A 1 70 ? 13.650 -23.449 -21.262 1.00 91.62 70 SER A O 1
ATOM 539 N N . GLU A 1 71 ? 14.682 -22.697 -19.415 1.00 91.56 71 GLU A N 1
ATOM 540 C CA . GLU A 1 71 ? 13.550 -21.934 -18.890 1.00 91.56 71 GLU A CA 1
ATOM 541 C C . GLU A 1 71 ? 13.661 -20.446 -19.232 1.00 91.56 71 GLU A C 1
ATOM 543 O O . GLU A 1 71 ? 14.751 -19.896 -19.398 1.00 91.56 71 GLU A O 1
ATOM 548 N N . THR A 1 72 ? 12.517 -19.766 -19.295 1.00 93.12 72 THR A N 1
ATOM 549 C CA . THR A 1 72 ? 12.453 -18.300 -19.385 1.00 93.12 72 THR A CA 1
ATOM 550 C C . THR A 1 72 ? 11.846 -17.748 -18.104 1.00 93.12 72 THR A C 1
ATOM 552 O O . THR A 1 72 ? 10.735 -18.121 -17.729 1.00 93.12 72 THR A O 1
ATOM 555 N N . VAL A 1 73 ? 12.560 -16.842 -17.436 1.00 93.25 73 VAL A N 1
ATOM 556 C CA . VAL A 1 73 ? 12.155 -16.279 -16.144 1.00 93.25 73 VAL A CA 1
ATOM 557 C C . VAL A 1 73 ? 11.951 -14.774 -16.264 1.00 93.25 73 VAL A C 1
ATOM 559 O O . VAL A 1 73 ? 12.701 -14.072 -16.938 1.00 93.25 73 VAL A O 1
ATOM 562 N N . LEU A 1 74 ? 10.925 -14.271 -15.578 1.00 92.62 74 LEU A N 1
ATOM 563 C CA . LEU A 1 74 ? 10.660 -12.843 -15.464 1.00 92.62 74 LEU A CA 1
ATOM 564 C C . LEU A 1 74 ? 11.544 -12.219 -14.379 1.00 92.62 74 LEU A C 1
ATOM 566 O O . LEU A 1 74 ? 11.321 -12.437 -13.184 1.00 92.62 74 LEU A O 1
ATOM 570 N N . VAL A 1 75 ? 12.505 -11.403 -14.794 1.00 93.19 75 VAL A N 1
ATOM 571 C CA . VAL A 1 75 ? 13.388 -10.638 -13.913 1.00 93.19 75 VAL A CA 1
ATOM 572 C C . VAL A 1 75 ? 12.828 -9.229 -13.748 1.00 93.19 75 VAL A C 1
ATOM 574 O O . VAL A 1 75 ? 12.304 -8.618 -14.682 1.00 93.19 75 VAL A O 1
ATOM 577 N N . ARG A 1 76 ? 12.866 -8.729 -12.512 1.00 93.81 76 ARG A N 1
ATOM 578 C CA . ARG A 1 76 ? 12.341 -7.412 -12.144 1.00 93.81 76 ARG A CA 1
ATOM 579 C C . ARG A 1 76 ? 13.363 -6.694 -11.291 1.00 93.81 76 ARG A C 1
ATOM 581 O O . ARG A 1 76 ? 13.800 -7.238 -10.280 1.00 93.81 76 ARG A O 1
ATOM 588 N N . GLU A 1 77 ? 13.644 -5.455 -11.647 1.00 95.56 77 GLU A N 1
ATOM 589 C CA . GLU A 1 77 ? 14.392 -4.550 -10.786 1.00 95.56 77 GLU A CA 1
ATOM 590 C C . GLU A 1 77 ? 13.418 -3.726 -9.943 1.00 95.56 77 GLU A C 1
ATOM 592 O O . GLU A 1 77 ? 12.413 -3.206 -10.444 1.00 95.56 77 GLU A O 1
ATOM 597 N N . LEU A 1 78 ? 13.688 -3.649 -8.643 1.00 96.50 78 LEU A N 1
ATOM 598 C CA . LEU A 1 78 ? 12.769 -3.096 -7.653 1.00 96.50 78 LEU A CA 1
ATOM 599 C C . LEU A 1 78 ? 13.115 -1.638 -7.368 1.00 96.50 78 LEU A C 1
ATOM 601 O O . LEU A 1 78 ? 14.254 -1.312 -7.037 1.00 96.50 78 LEU A O 1
ATOM 605 N N . GLY A 1 79 ? 12.114 -0.767 -7.479 1.00 97.38 79 GLY A N 1
ATOM 606 C CA . GLY A 1 79 ? 12.272 0.662 -7.234 1.00 97.38 79 GLY A CA 1
ATOM 607 C C . GLY A 1 79 ? 12.189 1.041 -5.746 1.00 97.38 79 GLY A C 1
ATOM 608 O O . GLY A 1 79 ? 11.815 0.228 -4.896 1.00 97.38 79 GLY A O 1
ATOM 609 N N . PRO A 1 80 ? 12.496 2.301 -5.397 1.00 98.06 80 PRO A N 1
ATOM 610 C CA . PRO A 1 80 ? 12.525 2.767 -4.009 1.00 98.06 80 PRO A CA 1
ATOM 611 C C . PRO A 1 80 ? 11.168 2.680 -3.291 1.00 98.06 80 PRO A C 1
ATOM 613 O O . PRO A 1 80 ? 11.122 2.326 -2.113 1.00 98.06 80 PRO A O 1
ATOM 616 N N . ALA A 1 81 ? 10.050 2.951 -3.976 1.00 98.12 81 ALA A N 1
ATOM 617 C CA . ALA A 1 81 ? 8.722 2.837 -3.367 1.00 98.12 81 ALA A CA 1
ATOM 618 C C . ALA A 1 81 ? 8.373 1.379 -3.049 1.00 98.12 81 ALA A C 1
ATOM 620 O O . ALA A 1 81 ? 7.708 1.119 -2.048 1.00 98.12 81 ALA A O 1
ATOM 621 N N . TRP A 1 82 ? 8.863 0.427 -3.851 1.00 98.06 82 TRP A N 1
ATOM 622 C CA . TRP A 1 82 ? 8.700 -0.992 -3.551 1.00 98.06 82 TRP A CA 1
ATOM 623 C C . TRP A 1 82 ? 9.365 -1.364 -2.227 1.00 98.06 82 TRP A C 1
ATOM 625 O O . TRP A 1 82 ? 8.713 -1.961 -1.374 1.00 98.06 82 TRP A O 1
ATOM 635 N N . TRP A 1 83 ? 10.616 -0.944 -2.016 1.00 98.25 83 TRP A N 1
ATOM 636 C CA . TRP A 1 83 ? 11.339 -1.200 -0.766 1.00 98.25 83 TRP A CA 1
ATOM 637 C C . TRP A 1 83 ? 10.665 -0.556 0.445 1.00 98.25 83 TRP A C 1
ATOM 639 O O . TRP A 1 83 ? 10.544 -1.198 1.487 1.00 98.25 83 TRP A O 1
ATOM 649 N N . ALA A 1 84 ? 10.169 0.676 0.304 1.00 98.44 84 ALA A N 1
ATOM 650 C CA . ALA A 1 84 ? 9.413 1.346 1.361 1.00 98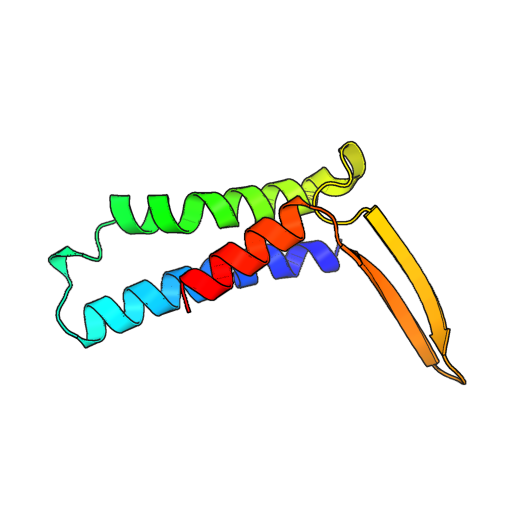.44 84 ALA A CA 1
ATOM 651 C C . ALA A 1 84 ? 8.121 0.586 1.710 1.00 98.44 84 ALA A C 1
ATOM 653 O O . ALA A 1 84 ? 7.820 0.373 2.883 1.00 98.44 84 ALA A O 1
ATOM 654 N N . GLY A 1 85 ? 7.380 0.137 0.694 1.00 98.12 85 GLY A N 1
ATOM 655 C CA . GLY A 1 85 ? 6.173 -0.667 0.866 1.00 98.12 85 GLY A CA 1
ATOM 656 C C . GLY A 1 85 ? 6.443 -2.029 1.503 1.00 98.12 85 GLY A C 1
ATOM 657 O O . GLY A 1 85 ? 5.712 -2.445 2.402 1.00 98.12 85 GLY A O 1
ATOM 658 N N . TRP A 1 86 ? 7.519 -2.695 1.081 1.00 98.06 86 TRP A N 1
ATOM 659 C CA . TRP A 1 86 ? 7.976 -3.946 1.676 1.00 98.06 86 TRP A CA 1
ATOM 660 C C . TRP A 1 86 ? 8.323 -3.749 3.150 1.00 98.06 86 TRP A C 1
ATOM 662 O O . TRP A 1 86 ? 7.729 -4.417 3.992 1.00 98.06 86 TRP A O 1
ATOM 672 N N . LEU A 1 87 ? 9.180 -2.782 3.484 1.00 98.56 87 LEU A N 1
ATOM 673 C CA . LEU A 1 87 ? 9.554 -2.497 4.869 1.00 98.56 87 LEU A CA 1
ATOM 674 C C . LEU A 1 87 ? 8.326 -2.180 5.728 1.00 98.56 87 LEU A C 1
ATOM 676 O O . LEU A 1 87 ? 8.177 -2.729 6.814 1.00 98.56 87 LEU A O 1
ATOM 680 N N . TYR A 1 88 ? 7.410 -1.354 5.218 1.00 98.44 88 TYR A N 1
ATOM 681 C CA . TYR A 1 88 ? 6.165 -1.044 5.913 1.00 98.44 88 TYR A CA 1
ATOM 682 C C . TYR A 1 88 ? 5.317 -2.299 6.164 1.00 98.44 88 TYR A C 1
ATOM 684 O O . TYR A 1 88 ? 4.809 -2.478 7.265 1.00 98.44 88 TYR A O 1
ATOM 692 N N . SER A 1 89 ? 5.208 -3.206 5.186 1.00 97.88 89 SER A N 1
ATOM 693 C CA . SER A 1 89 ? 4.505 -4.482 5.379 1.00 97.88 89 SER A CA 1
ATOM 694 C C . SER A 1 89 ? 5.155 -5.366 6.450 1.00 97.88 89 SER A C 1
ATOM 696 O O . SER A 1 89 ? 4.427 -5.982 7.216 1.00 97.88 89 SER A O 1
ATOM 698 N N . GLN A 1 90 ? 6.492 -5.381 6.547 1.00 97.75 90 GLN A N 1
ATOM 699 C CA . GLN A 1 90 ? 7.215 -6.137 7.581 1.00 97.75 90 GLN A CA 1
ATOM 700 C C . GLN A 1 90 ? 7.041 -5.538 8.979 1.00 97.75 90 GLN A C 1
ATOM 702 O O . GLN A 1 90 ? 7.179 -6.244 9.960 1.00 97.75 90 GLN A O 1
ATOM 707 N N . VAL A 1 91 ? 6.750 -4.240 9.087 1.00 98.00 91 VAL A N 1
ATOM 708 C CA . VAL A 1 91 ? 6.442 -3.595 10.375 1.00 98.00 91 VAL A CA 1
ATOM 709 C C . VAL A 1 91 ? 5.032 -3.949 10.863 1.00 98.00 91 VAL A C 1
ATOM 711 O O . VAL A 1 91 ? 4.770 -3.902 12.062 1.00 98.00 91 VAL A O 1
ATOM 714 N N . LEU A 1 92 ? 4.111 -4.266 9.950 1.00 97.19 92 LEU A N 1
ATOM 715 C CA . LEU A 1 92 ? 2.737 -4.640 10.294 1.00 97.19 92 LEU A CA 1
ATOM 716 C C . LEU A 1 92 ? 2.561 -6.136 10.608 1.00 97.19 92 LEU A C 1
ATOM 718 O O . LEU A 1 92 ? 1.547 -6.492 11.206 1.00 97.19 92 LEU A O 1
ATOM 722 N N . LEU A 1 93 ? 3.489 -6.990 10.171 1.00 94.81 93 LEU A N 1
ATOM 723 C CA . LEU A 1 93 ? 3.459 -8.448 10.346 1.00 94.81 93 LEU A CA 1
ATOM 724 C C . LEU A 1 93 ? 4.379 -8.882 11.487 1.00 94.81 93 LEU A C 1
ATOM 726 O O . LEU A 1 93 ? 3.948 -9.772 12.251 1.00 94.81 93 LEU A O 1
#